Protein AF-A0A956NR79-F1 (afdb_monomer_lite)

Radius of gyration: 15.84 Å; chains: 1; bounding box: 37×41×47 Å

Structure (mmCIF, N/CA/C/O backbone):
data_AF-A0A956NR79-F1
#
_entry.id   AF-A0A956NR79-F1
#
loop_
_atom_site.group_PDB
_atom_site.id
_atom_site.type_symbol
_atom_site.label_atom_id
_atom_site.label_alt_id
_atom_site.label_comp_id
_atom_site.label_asym_id
_atom_site.label_entity_id
_atom_site.label_seq_id
_atom_site.pdbx_PDB_ins_code
_atom_site.Cartn_x
_atom_site.Cartn_y
_atom_site.Cartn_z
_atom_site.occupancy
_atom_site.B_iso_or_equiv
_atom_site.auth_seq_id
_atom_site.auth_comp_id
_atom_site.auth_asym_id
_atom_site.auth_atom_id
_atom_site.pdbx_PDB_model_num
ATOM 1 N N . ASP A 1 1 ? -8.344 25.231 29.813 1.00 39.25 1 ASP A N 1
ATOM 2 C CA . ASP A 1 1 ? -9.011 23.950 29.530 1.00 39.25 1 ASP A CA 1
ATOM 3 C C . ASP A 1 1 ? -8.539 23.343 28.225 1.00 39.25 1 ASP A C 1
ATOM 5 O O . ASP A 1 1 ? -8.806 23.895 27.168 1.00 39.25 1 ASP A O 1
ATOM 9 N N . ARG A 1 2 ? -7.788 22.238 28.282 1.00 36.19 2 ARG A N 1
ATOM 10 C CA . ARG A 1 2 ? -7.416 21.441 27.102 1.00 36.19 2 ARG A CA 1
ATOM 11 C C . ARG A 1 2 ? -7.788 19.985 27.370 1.00 36.19 2 ARG A C 1
ATOM 13 O O . ARG A 1 2 ? -7.129 19.317 28.162 1.00 36.19 2 ARG A O 1
ATOM 20 N N . MET A 1 3 ? -8.852 19.515 26.722 1.00 25.03 3 MET A N 1
ATOM 21 C CA . MET A 1 3 ? -9.253 18.107 26.708 1.00 25.03 3 MET A CA 1
ATOM 22 C C . MET A 1 3 ? -8.144 17.253 26.077 1.00 25.03 3 MET A C 1
ATOM 24 O O . MET A 1 3 ? -7.802 17.427 24.910 1.00 25.03 3 MET A O 1
ATOM 28 N N . ARG A 1 4 ? -7.596 16.308 26.849 1.00 31.19 4 ARG A N 1
ATOM 29 C CA . ARG A 1 4 ? -6.825 15.170 26.334 1.00 31.19 4 ARG A CA 1
ATOM 30 C C . ARG A 1 4 ? -7.817 14.087 25.914 1.00 31.19 4 ARG A C 1
ATOM 32 O O . ARG A 1 4 ? -8.440 13.476 26.776 1.00 31.19 4 ARG A O 1
ATOM 39 N N . ALA A 1 5 ? -7.953 13.830 24.616 1.00 32.59 5 ALA A N 1
ATOM 40 C CA . ALA A 1 5 ? -8.581 12.598 24.153 1.00 32.59 5 ALA A CA 1
ATOM 41 C C . ALA A 1 5 ? -7.578 11.452 24.359 1.00 32.59 5 ALA A C 1
ATOM 43 O O . ALA A 1 5 ? -6.540 11.394 23.701 1.00 32.59 5 ALA A O 1
ATOM 44 N N . ALA A 1 6 ? -7.855 10.576 25.324 1.00 35.44 6 ALA A N 1
ATOM 45 C CA . ALA A 1 6 ? -7.144 9.316 25.462 1.00 35.44 6 ALA A CA 1
ATOM 46 C C . ALA A 1 6 ? -7.538 8.418 24.281 1.00 35.44 6 ALA A C 1
ATOM 48 O O . ALA A 1 6 ? -8.705 8.065 24.133 1.00 35.44 6 ALA A O 1
ATOM 49 N N . ILE A 1 7 ? -6.576 8.065 23.426 1.00 33.72 7 ILE A N 1
ATOM 50 C CA . ILE A 1 7 ? -6.766 7.036 22.399 1.00 33.72 7 ILE A CA 1
ATOM 51 C C . ILE A 1 7 ? -6.728 5.684 23.119 1.00 33.72 7 ILE A C 1
ATOM 53 O O . ILE A 1 7 ? -5.682 5.053 23.263 1.00 33.72 7 ILE A O 1
ATOM 57 N N . THR A 1 8 ? -7.870 5.260 23.651 1.00 39.78 8 THR A N 1
ATOM 58 C CA . THR A 1 8 ? -8.052 3.937 24.249 1.00 39.78 8 THR A CA 1
ATOM 59 C C . THR A 1 8 ? -8.394 2.937 23.152 1.00 39.78 8 THR A C 1
ATOM 61 O O . THR A 1 8 ? -9.547 2.785 22.760 1.00 39.78 8 THR A O 1
ATOM 64 N N . GLY A 1 9 ? -7.371 2.233 22.663 1.00 32.12 9 GLY A N 1
ATOM 65 C CA . GLY A 1 9 ? -7.551 0.994 21.909 1.00 32.12 9 GLY A CA 1
ATOM 66 C C . GLY A 1 9 ? -6.605 0.835 20.726 1.00 32.12 9 GLY A C 1
ATOM 67 O O . GLY A 1 9 ? -6.984 1.094 19.590 1.00 32.12 9 GLY A O 1
ATOM 68 N N . ARG A 1 10 ? -5.405 0.290 20.962 1.00 41.84 10 ARG A N 1
ATOM 69 C CA . ARG A 1 10 ? -4.708 -0.477 19.919 1.00 41.84 10 ARG A CA 1
ATOM 70 C C . ARG A 1 10 ? -5.547 -1.732 19.673 1.00 41.84 10 ARG A C 1
ATOM 72 O O . ARG A 1 10 ? -5.462 -2.683 20.446 1.00 41.84 10 ARG A O 1
ATOM 79 N N . ARG A 1 11 ? -6.393 -1.747 18.640 1.00 49.22 11 ARG A N 1
ATOM 80 C CA . ARG A 1 11 ? -6.975 -3.008 18.163 1.00 49.22 11 ARG A CA 1
ATOM 81 C C . ARG A 1 11 ? -5.872 -3.762 17.439 1.00 49.22 11 ARG A C 1
ATOM 83 O O . ARG A 1 11 ? -5.612 -3.537 16.264 1.00 49.22 11 ARG A O 1
ATOM 90 N N . THR A 1 12 ? -5.183 -4.631 18.167 1.00 53.03 12 THR A N 1
ATOM 91 C CA . THR A 1 12 ? -4.252 -5.577 17.565 1.00 53.03 12 THR A CA 1
ATOM 92 C C . THR A 1 12 ? -5.058 -6.465 16.625 1.00 53.03 12 THR A C 1
ATOM 94 O O . THR A 1 12 ? -5.922 -7.208 17.083 1.00 53.03 12 THR A O 1
ATOM 97 N N . VAL A 1 13 ? -4.810 -6.365 15.317 1.00 57.56 13 VAL A N 1
ATOM 98 C CA . VAL A 1 13 ? -5.397 -7.277 14.326 1.00 57.56 13 VAL A CA 1
ATOM 99 C C . VAL A 1 13 ? -5.042 -8.706 14.753 1.00 57.56 13 VAL A C 1
ATOM 101 O O . VAL A 1 13 ? -3.841 -9.020 14.781 1.00 57.56 13 VAL A O 1
ATOM 104 N N . PRO A 1 14 ? -6.029 -9.552 15.115 1.00 67.69 14 PRO A N 1
ATOM 105 C CA . PRO A 1 14 ? -5.762 -10.903 15.583 1.00 67.69 14 PRO A CA 1
ATOM 106 C C . PRO A 1 14 ? -4.959 -11.683 14.534 1.00 67.69 14 PRO A C 1
ATOM 108 O O . PRO A 1 14 ? -5.217 -11.513 13.339 1.00 67.69 14 PRO A O 1
ATOM 111 N N . PRO A 1 15 ? -4.016 -12.555 14.933 1.00 66.50 15 PRO A N 1
ATOM 112 C CA . PRO A 1 15 ? -3.276 -13.393 13.989 1.00 66.50 15 PRO A CA 1
ATOM 113 C C . PRO A 1 15 ? -4.192 -14.166 13.030 1.00 66.50 15 PRO A C 1
ATOM 115 O O . PRO A 1 15 ? -3.897 -14.252 11.843 1.00 66.50 15 PRO A O 1
ATOM 118 N N . SER A 1 16 ? -5.348 -14.629 13.514 1.00 59.53 16 SER A N 1
ATOM 119 C CA . SER A 1 16 ? -6.368 -15.307 12.707 1.00 59.53 16 SER A CA 1
ATOM 120 C C . SER A 1 16 ? -6.962 -14.428 11.607 1.00 59.53 16 SER A C 1
ATOM 122 O O . SER A 1 16 ? -7.189 -14.915 10.507 1.00 59.53 16 SER A O 1
ATOM 124 N N . LEU A 1 17 ? -7.166 -13.132 11.860 1.00 66.94 17 LEU A N 1
ATOM 125 C CA . LEU A 1 17 ? -7.669 -12.200 10.850 1.00 66.94 17 LEU A CA 1
ATOM 126 C C . LEU A 1 17 ? -6.598 -11.895 9.793 1.00 66.94 17 LEU A C 1
ATOM 128 O O . LEU A 1 17 ? -6.914 -11.810 8.612 1.00 66.94 17 LEU A O 1
ATOM 132 N N . ARG A 1 18 ? -5.321 -11.796 10.192 1.00 62.94 18 ARG A N 1
ATOM 133 C CA . ARG A 1 18 ? -4.208 -11.660 9.232 1.00 62.94 18 ARG A CA 1
ATOM 134 C C . ARG A 1 18 ? -4.081 -12.888 8.336 1.00 62.94 18 ARG A C 1
ATOM 136 O O . ARG A 1 18 ? -3.830 -12.736 7.146 1.00 62.94 18 ARG A O 1
ATOM 143 N N . GLN A 1 19 ? -4.235 -14.077 8.915 1.00 66.06 19 GLN A N 1
ATOM 144 C CA . GLN A 1 19 ? -4.188 -15.334 8.178 1.00 66.06 19 GLN A CA 1
ATOM 145 C C . GLN A 1 19 ? -5.377 -15.447 7.219 1.00 66.06 19 GLN A C 1
ATOM 147 O O . GLN A 1 19 ? -5.171 -15.666 6.035 1.00 66.06 19 GLN A O 1
ATOM 152 N N . ALA A 1 20 ? -6.595 -15.159 7.690 1.00 68.44 20 ALA A N 1
ATOM 153 C CA . ALA A 1 20 ? -7.790 -15.147 6.850 1.00 68.44 20 ALA A CA 1
ATOM 154 C C . ALA A 1 20 ? -7.650 -14.196 5.651 1.00 68.44 20 ALA A C 1
ATOM 156 O O . ALA A 1 20 ? -8.027 -14.552 4.544 1.00 68.44 20 ALA A O 1
ATOM 157 N N . ILE A 1 21 ? -7.054 -13.017 5.850 1.00 68.62 21 ILE A N 1
ATOM 158 C CA . ILE A 1 21 ? -6.758 -12.066 4.770 1.00 68.62 21 ILE A CA 1
ATOM 159 C C . ILE A 1 21 ? -5.761 -12.639 3.751 1.00 68.62 21 ILE A C 1
ATOM 161 O O . ILE A 1 21 ? -5.954 -12.455 2.555 1.00 68.62 21 ILE A O 1
ATOM 165 N N . ARG A 1 22 ? -4.698 -13.317 4.205 1.00 66.38 22 ARG A N 1
ATOM 166 C CA . ARG A 1 22 ? -3.702 -13.944 3.314 1.00 66.38 22 ARG A CA 1
ATOM 167 C C . ARG A 1 22 ? -4.287 -15.091 2.504 1.00 66.38 22 ARG A C 1
ATOM 169 O O . ARG A 1 22 ? -3.921 -15.251 1.347 1.00 66.38 22 ARG A O 1
ATOM 176 N N . ASP A 1 23 ? -5.176 -15.855 3.124 1.00 72.00 23 ASP A N 1
ATOM 177 C CA . ASP A 1 23 ? -5.801 -17.033 2.524 1.00 72.00 23 ASP A CA 1
ATOM 178 C C . ASP A 1 23 ? -7.063 -16.673 1.721 1.00 72.00 23 ASP A C 1
ATOM 180 O O . ASP A 1 23 ? -7.709 -17.548 1.149 1.00 72.00 23 ASP A O 1
ATOM 184 N N . THR A 1 24 ? -7.442 -15.389 1.684 1.00 68.62 24 THR A N 1
ATOM 185 C CA . THR A 1 24 ? -8.577 -14.922 0.888 1.00 68.62 24 THR A CA 1
ATOM 186 C C . THR A 1 24 ? -8.206 -14.963 -0.590 1.00 68.62 24 THR A C 1
ATOM 188 O O . THR A 1 24 ? -7.362 -14.200 -1.058 1.00 68.62 24 THR A O 1
ATOM 191 N N . GLU A 1 25 ? -8.890 -15.817 -1.344 1.00 64.69 25 GLU A N 1
ATOM 192 C CA . GLU A 1 25 ? -8.897 -15.730 -2.798 1.00 64.69 25 GLU A CA 1
ATOM 193 C C . GLU A 1 25 ? -9.650 -14.464 -3.209 1.00 64.69 25 GLU A C 1
ATOM 195 O O . GLU A 1 25 ? -10.841 -14.294 -2.932 1.00 64.69 25 GLU A O 1
ATOM 200 N N . PHE A 1 26 ? -8.941 -13.541 -3.850 1.00 63.19 26 PHE A N 1
ATOM 201 C CA . PHE A 1 26 ? -9.563 -12.343 -4.380 1.00 63.19 26 PHE A CA 1
ATOM 202 C C . PHE A 1 26 ? -10.314 -12.669 -5.673 1.00 63.19 26 PHE A C 1
ATOM 204 O O . PHE A 1 26 ? -9.798 -13.414 -6.512 1.00 63.19 26 PHE A O 1
ATOM 211 N N . PRO A 1 27 ? -11.519 -12.108 -5.880 1.00 58.50 27 PRO A N 1
ATOM 212 C CA . PRO A 1 27 ? -12.227 -12.288 -7.133 1.00 58.50 27 PRO A CA 1
ATOM 213 C C . PRO A 1 27 ? -11.365 -11.749 -8.279 1.00 58.50 27 PRO A C 1
ATOM 215 O O . PRO A 1 27 ? -11.088 -10.556 -8.380 1.00 58.50 27 PRO A O 1
ATOM 218 N N . THR A 1 28 ? -10.960 -12.644 -9.178 1.00 55.56 28 THR A N 1
ATOM 219 C CA . THR A 1 28 ? -10.248 -12.285 -10.413 1.00 55.56 28 THR A CA 1
ATOM 220 C C . THR A 1 28 ? -11.177 -11.613 -11.424 1.00 55.56 28 THR A C 1
ATOM 222 O O . THR A 1 28 ? -10.730 -11.154 -12.472 1.00 55.56 28 THR A O 1
ATOM 225 N N . HIS A 1 29 ? -12.486 -11.579 -11.154 1.00 55.44 29 HIS A N 1
ATOM 226 C CA . HIS A 1 29 ? -13.505 -11.027 -12.037 1.00 55.44 29 HIS A CA 1
ATOM 227 C C . HIS A 1 29 ? -14.121 -9.790 -11.375 1.00 55.44 29 HIS A C 1
ATOM 229 O O . HIS A 1 29 ? -14.950 -9.884 -10.481 1.00 55.44 29 HIS A O 1
ATOM 235 N N . PHE A 1 30 ? -13.637 -8.645 -11.8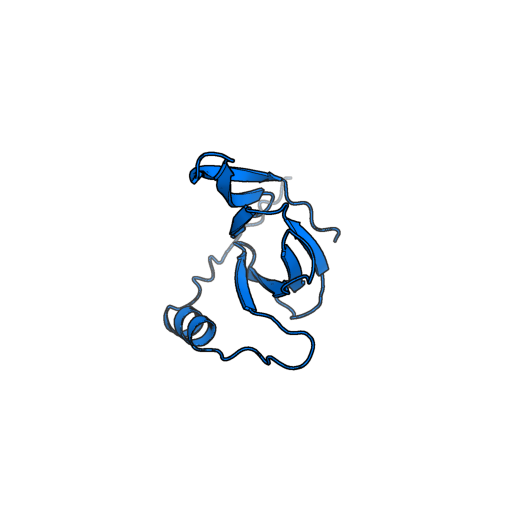47 1.00 55.66 30 PHE A N 1
ATOM 236 C CA . PHE A 1 30 ? -14.108 -7.268 -11.692 1.00 55.66 30 PHE A CA 1
ATOM 237 C C . PHE A 1 30 ? -14.604 -6.755 -10.308 1.00 55.66 30 PHE A C 1
ATOM 239 O O . PHE A 1 30 ? -15.706 -7.095 -9.880 1.00 55.66 30 PHE A O 1
ATOM 246 N N . PRO A 1 31 ? -13.892 -5.787 -9.684 1.00 56.28 31 PRO A N 1
ATOM 247 C CA . PRO A 1 31 ? -12.548 -5.340 -10.045 1.00 56.28 31 PRO A CA 1
ATOM 248 C C . PRO A 1 31 ? -11.530 -6.429 -9.667 1.00 56.28 31 PRO A C 1
ATOM 250 O O . PRO A 1 31 ? -11.568 -6.891 -8.528 1.00 56.28 31 PRO A O 1
ATOM 253 N N . PRO A 1 32 ? -10.615 -6.832 -10.572 1.00 74.88 32 PRO A N 1
ATOM 254 C CA . PRO A 1 32 ? -9.520 -7.704 -10.171 1.00 74.88 32 PRO A CA 1
ATOM 255 C C . PRO A 1 32 ? -8.695 -6.964 -9.119 1.00 74.88 32 PRO A C 1
ATOM 257 O O . PRO A 1 32 ? -8.275 -5.824 -9.343 1.00 74.88 32 PRO A O 1
ATOM 260 N N . VAL A 1 33 ? -8.513 -7.597 -7.968 1.00 84.44 33 VAL A N 1
ATOM 261 C CA . VAL A 1 33 ? -7.591 -7.139 -6.932 1.00 84.44 33 VAL A CA 1
ATOM 262 C C . VAL A 1 33 ? -6.607 -8.260 -6.639 1.00 84.44 33 VAL A C 1
ATOM 264 O O . VAL A 1 33 ? -6.982 -9.429 -6.630 1.00 84.44 33 VAL A O 1
ATOM 267 N N . ASP A 1 34 ? -5.341 -7.916 -6.457 1.00 86.00 34 ASP A N 1
ATOM 268 C CA . ASP A 1 34 ? -4.240 -8.884 -6.368 1.00 86.00 34 ASP A CA 1
ATOM 269 C C . ASP A 1 34 ? -3.277 -8.585 -5.207 1.00 86.00 34 ASP A C 1
ATOM 271 O O . ASP A 1 34 ? -2.221 -9.200 -5.072 1.00 86.00 34 ASP A O 1
ATOM 275 N N . GLY A 1 35 ? -3.642 -7.630 -4.354 1.00 86.94 35 GLY A N 1
ATOM 276 C CA . GLY A 1 35 ? -2.874 -7.249 -3.182 1.00 86.94 35 GLY A CA 1
ATOM 277 C C . GLY A 1 35 ? -3.757 -6.592 -2.134 1.00 86.94 35 GLY A C 1
ATOM 278 O O . GLY A 1 35 ? -4.747 -5.932 -2.453 1.00 86.94 35 GLY A O 1
ATOM 279 N N . LEU A 1 36 ? -3.383 -6.770 -0.871 1.00 91.12 36 LEU A N 1
ATOM 280 C CA . LEU A 1 36 ? -4.083 -6.181 0.258 1.00 91.12 36 LEU A CA 1
ATOM 281 C C . LEU A 1 36 ? -3.088 -5.711 1.315 1.00 91.12 36 LEU A C 1
ATOM 283 O O . LEU A 1 36 ? -2.202 -6.459 1.730 1.00 91.12 36 LEU A O 1
ATOM 287 N N . LEU A 1 37 ? -3.271 -4.476 1.775 1.00 92.62 37 LEU A N 1
ATOM 288 C CA . LEU A 1 37 ? -2.603 -3.917 2.947 1.00 92.62 37 LEU A CA 1
ATOM 289 C C . LEU A 1 37 ? -3.641 -3.357 3.918 1.00 92.62 37 LEU A C 1
ATOM 291 O O . LEU A 1 37 ? -4.733 -2.953 3.525 1.00 92.62 37 LEU A O 1
ATOM 295 N N . VAL A 1 38 ? -3.290 -3.330 5.199 1.00 91.62 38 VAL A N 1
ATOM 296 C CA . VAL A 1 38 ? -4.098 -2.689 6.240 1.00 91.62 38 VAL A CA 1
ATOM 297 C C . VAL A 1 38 ? -3.247 -1.599 6.870 1.00 91.62 38 VAL A C 1
ATOM 299 O O . VAL A 1 38 ? -2.131 -1.880 7.311 1.00 91.62 38 VAL A O 1
ATOM 302 N N . SER A 1 39 ? -3.751 -0.365 6.878 1.00 91.75 39 SER A N 1
ATOM 303 C CA . SER A 1 39 ? -3.050 0.766 7.485 1.00 91.75 39 SER A CA 1
ATOM 304 C C . SER A 1 39 ? -3.067 0.691 9.009 1.00 91.75 39 SER A C 1
ATOM 306 O O . SER A 1 39 ? -3.876 -0.020 9.610 1.00 91.75 39 SER A O 1
ATOM 308 N N . GLU A 1 40 ? -2.217 1.482 9.664 1.00 88.62 40 GLU A N 1
ATOM 309 C CA . GLU A 1 40 ? -2.248 1.623 11.126 1.00 88.62 40 GLU A CA 1
ATOM 310 C C . GLU A 1 40 ? -3.593 2.132 11.665 1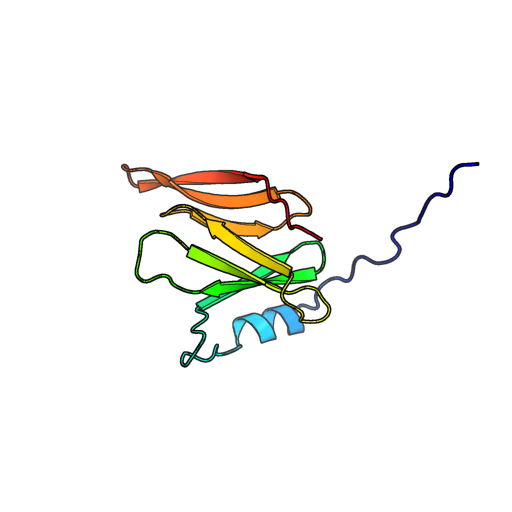.00 88.62 40 GLU A C 1
ATOM 312 O O . GLU A 1 40 ? -3.951 1.844 12.808 1.00 88.62 40 GLU A O 1
ATOM 317 N N . LEU A 1 41 ? -4.349 2.867 10.845 1.00 87.44 41 LEU A N 1
ATOM 318 C CA . LEU A 1 41 ? -5.677 3.376 11.193 1.00 87.44 41 LEU A CA 1
ATOM 319 C C . LEU A 1 41 ? -6.795 2.347 10.955 1.00 87.44 41 LEU A C 1
ATOM 321 O O . LEU A 1 41 ? -7.945 2.599 11.314 1.00 87.44 41 LEU A O 1
ATOM 325 N N . GLY A 1 42 ? -6.465 1.183 10.387 1.00 87.69 42 GLY A N 1
ATOM 326 C CA . GLY A 1 42 ? -7.418 0.122 10.067 1.00 87.69 42 GLY A CA 1
ATOM 327 C C . GLY A 1 42 ? -8.128 0.296 8.725 1.00 87.69 42 GLY A C 1
ATOM 328 O O . GLY A 1 42 ? -9.121 -0.390 8.488 1.00 87.69 42 GLY A O 1
ATOM 329 N N . ASP A 1 43 ? -7.636 1.183 7.859 1.00 91.56 43 ASP A N 1
ATOM 330 C CA . ASP A 1 43 ? -8.129 1.296 6.486 1.00 91.56 43 ASP A CA 1
ATOM 331 C C . ASP A 1 43 ? -7.580 0.142 5.642 1.00 91.56 43 ASP A C 1
ATOM 333 O O . ASP A 1 43 ? -6.429 -0.275 5.805 1.00 91.56 43 ASP A O 1
ATOM 337 N N . VAL A 1 44 ? -8.395 -0.365 4.722 1.00 92.75 44 VAL A N 1
ATOM 338 C CA . VAL A 1 44 ? -8.034 -1.474 3.835 1.00 92.75 44 VAL A CA 1
ATOM 339 C C . VAL A 1 44 ? -7.628 -0.920 2.480 1.00 92.75 44 VAL A C 1
ATOM 341 O O . VAL A 1 44 ? -8.369 -0.173 1.850 1.00 92.75 44 VAL A O 1
ATOM 344 N N . TRP A 1 45 ? -6.449 -1.307 2.021 1.00 93.12 45 TRP A N 1
ATOM 345 C CA . TRP A 1 45 ? -5.875 -0.899 0.750 1.00 93.12 45 TRP A CA 1
ATOM 346 C C . TRP A 1 45 ? -5.880 -2.101 -0.181 1.00 93.12 45 TRP A C 1
ATOM 348 O O . TRP A 1 45 ? -5.171 -3.072 0.069 1.00 93.12 45 TRP A O 1
ATOM 358 N N . LEU A 1 46 ? -6.681 -2.041 -1.240 1.00 91.75 46 LEU A N 1
ATOM 359 C CA . LEU A 1 46 ? -6.802 -3.101 -2.237 1.00 91.75 46 LEU A CA 1
ATOM 360 C C . LEU A 1 46 ? -6.042 -2.705 -3.496 1.00 91.75 46 LEU A C 1
ATOM 362 O O . LEU A 1 46 ? -6.389 -1.708 -4.133 1.00 91.75 46 LEU A O 1
ATOM 366 N N . ARG A 1 47 ? -5.024 -3.483 -3.861 1.00 90.81 47 ARG A N 1
ATOM 367 C CA . ARG A 1 47 ? -4.273 -3.274 -5.096 1.00 90.81 47 ARG A CA 1
ATOM 368 C C . ARG A 1 47 ? -5.102 -3.744 -6.275 1.00 90.81 47 ARG A C 1
ATOM 370 O O . ARG A 1 47 ? -5.594 -4.867 -6.277 1.00 90.81 47 ARG A O 1
ATOM 377 N N . ARG A 1 48 ? -5.226 -2.882 -7.274 1.00 86.75 48 ARG A N 1
ATOM 378 C CA . ARG A 1 48 ? -5.695 -3.220 -8.608 1.00 86.75 48 ARG A CA 1
ATOM 379 C C . ARG A 1 48 ? -4.495 -3.218 -9.548 1.00 86.75 48 ARG A C 1
ATOM 381 O O . ARG A 1 48 ? -3.816 -2.187 -9.636 1.00 86.75 48 ARG A O 1
ATOM 388 N N . PRO A 1 49 ? -4.238 -4.325 -10.259 1.00 75.19 49 PRO A N 1
ATOM 389 C CA . PRO A 1 49 ? -3.260 -4.306 -11.328 1.00 75.19 49 PRO A CA 1
ATOM 390 C C . PRO A 1 49 ? -3.752 -3.334 -12.407 1.00 75.19 49 PRO A C 1
ATOM 392 O O . PRO A 1 49 ? -4.932 -3.334 -12.773 1.00 75.19 49 PRO A O 1
ATOM 395 N N . LEU A 1 50 ? -2.858 -2.462 -12.862 1.00 75.31 50 LEU A N 1
ATOM 396 C CA . LEU A 1 50 ? -3.087 -1.613 -14.022 1.00 75.31 50 LEU A CA 1
ATOM 397 C C . LEU A 1 50 ? -2.462 -2.289 -15.245 1.00 75.31 50 LEU A C 1
ATOM 399 O O . LEU A 1 50 ? -1.414 -2.918 -15.133 1.00 75.31 50 LEU A O 1
ATOM 403 N N . ASP A 1 51 ? -3.067 -2.105 -16.420 1.00 69.31 51 ASP A N 1
ATOM 404 C CA . ASP A 1 51 ? -2.471 -2.545 -17.695 1.00 69.31 51 ASP A CA 1
ATOM 405 C C . ASP A 1 51 ? -1.201 -1.742 -18.052 1.00 69.31 51 ASP A C 1
ATOM 407 O O . ASP A 1 51 ? -0.458 -2.097 -18.965 1.00 69.31 51 ASP A O 1
ATOM 411 N N . VAL A 1 52 ? -0.961 -0.636 -17.340 1.00 69.19 52 VAL A N 1
ATOM 412 C CA . VAL A 1 52 ? 0.183 0.268 -17.494 1.00 69.19 52 VAL A CA 1
ATOM 413 C C . VAL A 1 52 ? 1.064 0.245 -16.243 1.00 69.19 52 VAL A C 1
ATOM 415 O O . VAL A 1 52 ? 0.599 -0.104 -15.161 1.00 69.19 52 VAL A O 1
ATOM 418 N N . ALA A 1 53 ? 2.321 0.663 -16.399 1.00 70.19 53 ALA A N 1
ATOM 419 C CA . ALA A 1 53 ? 3.333 0.732 -15.345 1.00 70.19 53 ALA A CA 1
ATOM 420 C C . ALA A 1 53 ? 2.820 1.422 -14.057 1.00 70.19 53 ALA A C 1
ATOM 422 O O . ALA A 1 53 ? 2.162 2.466 -14.128 1.00 70.19 53 ALA A O 1
ATOM 423 N N . GLY A 1 54 ? 3.140 0.858 -12.886 1.00 77.50 54 GLY A N 1
ATOM 424 C CA . GLY A 1 54 ? 2.638 1.309 -11.580 1.00 77.50 54 GLY A CA 1
ATOM 425 C C . GLY A 1 54 ? 1.539 0.435 -10.970 1.00 77.50 54 GLY A C 1
ATOM 426 O O . GLY A 1 54 ? 1.186 -0.630 -11.470 1.00 77.50 54 GLY A O 1
ATOM 427 N N . SER A 1 55 ? 1.001 0.884 -9.834 1.00 84.69 55 SER A N 1
ATOM 428 C CA . SER A 1 55 ? -0.107 0.199 -9.157 1.00 84.69 55 SER A CA 1
ATOM 429 C C . SER A 1 55 ? -1.159 1.181 -8.652 1.00 84.69 55 SER A C 1
ATOM 431 O O . SER A 1 55 ? -0.838 2.235 -8.098 1.00 84.69 55 SER A O 1
ATOM 433 N N . GLU A 1 56 ? -2.432 0.833 -8.842 1.00 89.88 56 GLU A N 1
ATOM 434 C CA . GLU A 1 56 ? -3.565 1.571 -8.288 1.00 89.88 56 GLU A CA 1
ATOM 435 C C . GLU A 1 56 ? -4.055 0.875 -7.021 1.00 89.88 56 GLU A C 1
ATOM 437 O O . GLU A 1 56 ? -4.200 -0.341 -6.981 1.00 89.88 56 GLU A O 1
ATOM 442 N N . TRP A 1 57 ? -4.333 1.648 -5.980 1.00 91.75 57 TRP A N 1
ATOM 443 C CA . TRP A 1 57 ? -4.798 1.150 -4.696 1.00 91.75 57 TRP A CA 1
ATOM 444 C C . TRP A 1 57 ? -6.112 1.822 -4.330 1.00 91.75 57 TRP A C 1
ATOM 446 O O . TRP A 1 57 ? -6.189 3.043 -4.195 1.00 91.75 57 TRP A O 1
ATOM 456 N N . ILE A 1 58 ? -7.162 1.023 -4.160 1.00 91.56 58 ILE A N 1
ATOM 457 C CA . ILE A 1 58 ? -8.441 1.483 -3.622 1.00 91.56 58 ILE A CA 1
ATOM 458 C C . ILE A 1 58 ? -8.338 1.479 -2.103 1.00 91.56 58 ILE A C 1
ATOM 460 O O . ILE A 1 58 ? -8.074 0.438 -1.505 1.00 91.56 58 ILE A O 1
ATOM 464 N N . VAL A 1 59 ? -8.591 2.631 -1.485 1.00 91.62 59 VAL A N 1
ATOM 465 C CA . VAL A 1 59 ? -8.573 2.775 -0.029 1.00 91.62 59 VAL A CA 1
ATOM 466 C C . VAL A 1 59 ? -9.998 2.742 0.490 1.00 91.62 59 VAL A C 1
ATOM 468 O O . VAL A 1 59 ? -10.817 3.596 0.140 1.00 91.62 59 VAL A O 1
ATOM 471 N N . LEU A 1 60 ? -10.290 1.755 1.323 1.00 90.81 60 LEU A N 1
ATOM 472 C CA . LEU A 1 60 ? -11.550 1.593 2.025 1.00 90.81 60 LEU A CA 1
ATOM 473 C C . LEU A 1 60 ? -11.360 1.998 3.485 1.00 90.81 60 LEU A C 1
ATOM 475 O O . LEU A 1 60 ? -10.409 1.570 4.137 1.00 90.81 60 LEU A O 1
ATOM 479 N N . GLY A 1 61 ? -12.283 2.802 4.002 1.00 87.94 61 GLY A N 1
ATOM 480 C CA . GLY A 1 61 ? -12.382 3.054 5.428 1.00 87.94 61 GLY A CA 1
ATOM 481 C C . GLY A 1 61 ? -12.704 1.778 6.200 1.00 87.94 61 GLY A C 1
ATOM 482 O O . GLY 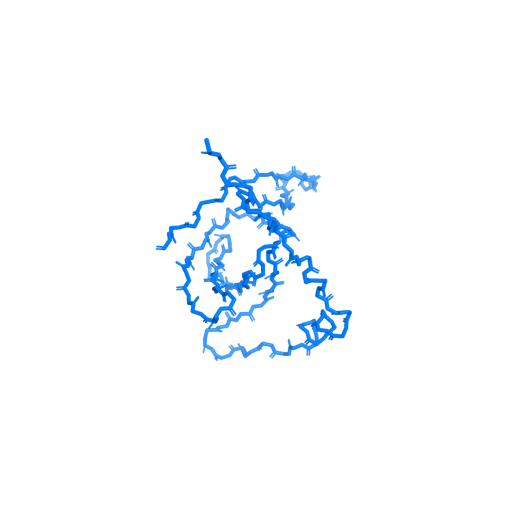A 1 61 ? -13.150 0.776 5.639 1.00 87.94 61 GLY A O 1
ATOM 483 N N . SER A 1 62 ? -12.545 1.831 7.518 1.00 86.31 62 SER A N 1
ATOM 484 C CA . SER A 1 62 ? -12.941 0.737 8.418 1.00 86.31 62 SER A CA 1
ATOM 485 C C . SER A 1 62 ? -14.442 0.395 8.379 1.00 86.31 62 SER A C 1
ATOM 487 O O . SER A 1 62 ? -14.846 -0.661 8.862 1.00 86.31 62 SER A O 1
ATOM 489 N N . ASP A 1 63 ? -15.265 1.260 7.787 1.00 85.38 63 ASP A N 1
ATOM 490 C CA . ASP A 1 63 ? -16.685 1.052 7.491 1.00 85.38 63 ASP A CA 1
ATOM 491 C C . ASP A 1 63 ? -16.937 0.358 6.136 1.00 85.38 63 ASP A C 1
ATOM 493 O O . ASP A 1 63 ? -18.087 0.154 5.747 1.00 85.38 63 ASP A O 1
ATOM 497 N N . GLY A 1 64 ? -15.876 0.012 5.402 1.00 84.19 64 GLY A N 1
ATOM 498 C CA . GLY A 1 64 ? -15.929 -0.600 4.077 1.00 84.19 64 GLY A CA 1
ATOM 499 C C . GLY A 1 64 ? -16.227 0.380 2.940 1.00 84.19 64 GLY A C 1
ATOM 500 O O . GLY A 1 64 ? -16.313 -0.042 1.786 1.00 84.19 64 GLY A O 1
ATOM 501 N N . ARG A 1 65 ? -16.378 1.682 3.215 1.00 86.38 65 ARG A N 1
ATOM 502 C CA . ARG A 1 65 ? -16.638 2.685 2.174 1.00 86.38 65 ARG A CA 1
ATOM 503 C C . ARG A 1 65 ? -15.339 3.143 1.533 1.00 86.38 65 ARG A C 1
ATOM 505 O O . ARG A 1 65 ? -14.346 3.378 2.214 1.00 86.38 65 ARG A O 1
ATOM 512 N N . ARG A 1 66 ? -15.347 3.322 0.211 1.00 89.31 66 ARG A N 1
ATOM 513 C CA . ARG A 1 66 ? -14.199 3.885 -0.510 1.00 89.31 66 ARG A CA 1
ATOM 514 C C . ARG A 1 66 ? -13.963 5.329 -0.069 1.00 89.31 66 ARG A C 1
ATOM 516 O O . ARG A 1 66 ? -14.861 6.152 -0.195 1.00 89.31 66 ARG A O 1
ATOM 523 N N . ARG A 1 67 ? -12.747 5.609 0.399 1.00 88.75 67 ARG A N 1
ATOM 524 C CA . ARG A 1 67 ? -12.260 6.951 0.747 1.00 88.75 67 ARG A CA 1
ATOM 525 C C . ARG A 1 67 ? -11.453 7.569 -0.380 1.00 88.75 67 ARG A C 1
ATOM 527 O O . ARG A 1 67 ? -11.635 8.729 -0.708 1.00 88.75 67 ARG A O 1
ATOM 534 N N . ALA A 1 68 ? -10.577 6.779 -0.995 1.00 89.81 68 ALA A N 1
ATOM 535 C CA . ALA A 1 68 ? -9.642 7.307 -1.976 1.00 89.81 68 ALA A CA 1
ATOM 536 C C . ALA A 1 68 ? -9.205 6.263 -3.003 1.00 89.81 68 ALA A C 1
ATOM 538 O O . ALA A 1 68 ? -9.515 5.067 -2.921 1.00 89.81 68 ALA A O 1
ATOM 539 N N . THR A 1 69 ? -8.436 6.746 -3.972 1.00 89.62 69 THR A N 1
ATOM 540 C CA . THR A 1 69 ? -7.623 5.921 -4.855 1.00 89.62 69 THR A CA 1
ATOM 541 C C . THR A 1 69 ? -6.239 6.522 -4.955 1.00 89.62 69 THR A C 1
ATOM 543 O O . THR A 1 69 ? -6.097 7.693 -5.289 1.00 89.62 69 THR A O 1
ATOM 546 N N . VAL A 1 70 ? -5.235 5.714 -4.641 1.00 89.25 70 VAL A N 1
ATOM 547 C CA . VAL A 1 70 ? -3.830 6.113 -4.607 1.00 89.25 70 VAL A CA 1
ATOM 548 C C . VAL A 1 70 ? -3.104 5.401 -5.734 1.00 89.25 70 VAL A C 1
ATOM 550 O O . VAL A 1 70 ? -3.357 4.226 -5.990 1.00 89.25 70 VAL A O 1
ATOM 553 N N . ARG A 1 71 ? -2.207 6.103 -6.422 1.00 88.69 71 ARG A N 1
ATOM 554 C CA . ARG A 1 71 ? -1.335 5.503 -7.432 1.00 88.69 71 ARG A CA 1
ATOM 555 C C . ARG A 1 71 ? 0.098 5.590 -6.959 1.00 88.69 71 ARG A C 1
ATOM 557 O O . ARG A 1 71 ? 0.568 6.683 -6.651 1.00 88.69 71 ARG A O 1
ATOM 564 N N . PHE A 1 72 ? 0.770 4.448 -6.914 1.00 85.12 72 PHE A N 1
ATOM 565 C CA . PHE A 1 72 ? 2.210 4.413 -6.711 1.00 85.12 72 PHE A CA 1
ATOM 566 C C . PHE A 1 72 ? 2.922 4.385 -8.067 1.00 85.12 72 PHE A C 1
ATOM 568 O O . PHE A 1 72 ? 2.393 3.778 -9.009 1.00 85.12 72 PHE A O 1
ATOM 575 N N . PRO A 1 73 ? 4.097 5.034 -8.176 1.00 82.56 73 PRO A N 1
ATOM 576 C CA . PRO A 1 73 ? 4.944 4.931 -9.357 1.00 82.56 73 PRO A CA 1
ATOM 577 C C . PRO A 1 73 ? 5.309 3.480 -9.682 1.00 82.56 73 PRO A C 1
ATOM 579 O O . PRO A 1 73 ? 5.207 2.588 -8.837 1.00 82.56 73 PRO A O 1
ATOM 582 N N . ASP A 1 74 ? 5.767 3.254 -10.908 1.00 81.81 74 ASP A N 1
ATOM 583 C CA . ASP A 1 74 ? 6.256 1.940 -11.310 1.00 81.81 74 ASP A CA 1
ATOM 584 C C . ASP A 1 74 ? 7.450 1.474 -10.470 1.00 81.81 74 ASP A C 1
ATOM 586 O O . ASP A 1 74 ? 8.234 2.283 -9.972 1.00 81.81 74 ASP A O 1
ATOM 590 N N . GLY A 1 75 ? 7.541 0.161 -10.264 1.00 78.94 75 GLY A N 1
ATOM 591 C CA . GLY A 1 75 ? 8.568 -0.460 -9.426 1.00 78.94 75 GLY A CA 1
ATOM 592 C C . GLY A 1 75 ? 8.424 -0.208 -7.919 1.00 78.94 75 GLY A C 1
ATOM 593 O O . GLY A 1 75 ? 9.178 -0.798 -7.144 1.00 78.94 75 GLY A O 1
ATOM 594 N N . VAL A 1 76 ? 7.460 0.613 -7.483 1.00 85.69 76 VAL A N 1
ATOM 595 C CA . VAL A 1 76 ? 7.188 0.873 -6.066 1.00 85.69 76 VAL A CA 1
ATOM 596 C C . VAL A 1 76 ? 6.111 -0.072 -5.552 1.00 85.69 76 VAL A C 1
ATOM 598 O O . VAL A 1 76 ? 4.953 -0.023 -5.971 1.00 85.69 76 VAL A O 1
ATOM 601 N N . GLU A 1 77 ? 6.476 -0.881 -4.562 1.00 87.19 77 GLU A N 1
ATOM 602 C CA . GLU A 1 77 ? 5.535 -1.742 -3.854 1.00 87.19 77 GLU A CA 1
ATOM 603 C C . GLU A 1 77 ? 5.410 -1.291 -2.393 1.00 87.19 77 GLU A C 1
ATOM 605 O O . GLU A 1 77 ? 6.348 -1.497 -1.610 1.00 87.19 77 GLU A O 1
ATOM 610 N N . PRO A 1 78 ? 4.285 -0.667 -1.987 1.00 90.44 78 PRO A N 1
ATOM 611 C CA . PRO A 1 78 ? 4.073 -0.329 -0.588 1.00 90.44 78 PRO A CA 1
ATOM 612 C C . PRO A 1 78 ? 4.027 -1.611 0.254 1.00 90.44 78 PRO A C 1
ATOM 614 O O . PRO A 1 78 ? 3.481 -2.639 -0.146 1.00 90.44 78 PRO A O 1
ATOM 617 N N . ARG A 1 79 ? 4.627 -1.552 1.441 1.00 90.62 79 ARG A N 1
ATOM 618 C CA . ARG A 1 79 ? 4.688 -2.649 2.420 1.00 90.62 79 ARG A CA 1
ATOM 619 C C . ARG A 1 79 ? 4.029 -2.274 3.741 1.00 90.62 79 ARG A C 1
ATOM 621 O O . ARG A 1 79 ? 3.596 -3.155 4.479 1.00 90.62 79 ARG A O 1
ATOM 628 N N . PHE A 1 80 ? 3.953 -0.980 4.034 1.00 90.81 80 PHE A N 1
ATOM 629 C CA . PHE A 1 80 ? 3.382 -0.446 5.259 1.00 90.81 80 PHE A CA 1
ATOM 630 C C . PHE A 1 80 ? 2.715 0.903 4.990 1.00 90.81 80 PHE A C 1
ATOM 632 O O . PHE A 1 80 ? 3.268 1.734 4.273 1.00 90.81 80 PHE A O 1
ATOM 639 N N . ILE A 1 81 ? 1.539 1.116 5.581 1.00 92.75 81 ILE A N 1
ATOM 640 C CA . ILE A 1 81 ? 0.785 2.367 5.483 1.00 92.75 81 ILE A CA 1
ATOM 641 C C . ILE A 1 81 ? 0.576 2.912 6.900 1.00 92.75 81 ILE A C 1
ATOM 643 O O . ILE A 1 81 ? -0.175 2.336 7.692 1.00 92.75 81 ILE A O 1
ATOM 647 N N . GLY A 1 82 ? 1.255 4.012 7.206 1.00 88.44 82 GLY A N 1
ATOM 648 C CA . GLY A 1 82 ? 1.084 4.791 8.425 1.00 88.44 82 GLY A CA 1
ATOM 649 C C . GLY A 1 82 ? -0.119 5.731 8.346 1.00 88.44 82 GLY A C 1
ATOM 650 O O . GLY A 1 82 ? -1.000 5.598 7.495 1.00 88.44 82 GLY A O 1
ATOM 651 N N . LYS A 1 83 ? -0.169 6.696 9.266 1.00 86.38 83 LYS A N 1
ATOM 652 C CA . LYS A 1 83 ? -1.230 7.713 9.303 1.00 86.38 83 LYS A CA 1
ATOM 653 C C . LYS A 1 83 ? -1.135 8.707 8.139 1.00 86.38 83 LYS A C 1
ATOM 655 O O . LYS A 1 83 ? -2.159 9.097 7.590 1.00 86.38 83 LYS A O 1
ATOM 660 N N . ASP A 1 84 ? 0.078 9.139 7.831 1.00 86.56 84 ASP A N 1
ATOM 661 C CA . ASP A 1 84 ? 0.420 10.216 6.897 1.00 86.56 84 ASP A CA 1
ATOM 662 C C . ASP A 1 84 ? 1.551 9.827 5.933 1.00 86.56 84 ASP A C 1
ATOM 664 O O . ASP A 1 84 ? 1.945 10.615 5.074 1.00 86.56 84 ASP A O 1
ATOM 668 N N . SER A 1 85 ? 2.052 8.597 6.035 1.00 88.94 85 SER A N 1
ATOM 669 C CA . SER A 1 85 ? 3.113 8.079 5.179 1.00 88.94 85 SER A CA 1
ATOM 670 C C . SER A 1 85 ? 2.848 6.649 4.724 1.00 88.94 85 SER A C 1
ATOM 672 O O . SER A 1 85 ? 2.159 5.869 5.383 1.00 88.94 85 SER A O 1
ATOM 674 N N . ALA A 1 86 ? 3.419 6.291 3.581 1.00 90.44 86 ALA A N 1
ATOM 675 C CA . ALA A 1 86 ? 3.529 4.925 3.100 1.00 90.44 86 ALA A CA 1
ATOM 676 C C . ALA A 1 86 ? 5.000 4.583 2.897 1.00 90.44 86 ALA A C 1
ATOM 678 O O . ALA A 1 86 ? 5.762 5.357 2.326 1.00 90.44 86 ALA A O 1
ATOM 679 N N . TRP A 1 87 ? 5.376 3.391 3.336 1.00 91.38 87 TRP A N 1
ATOM 680 C CA . TRP A 1 87 ? 6.719 2.858 3.191 1.00 91.38 87 TRP A CA 1
ATOM 681 C C . TRP A 1 87 ? 6.667 1.665 2.257 1.00 91.38 87 TRP A C 1
ATOM 683 O O . TRP A 1 87 ? 5.820 0.778 2.405 1.00 91.38 87 TRP A O 1
ATOM 693 N N . GLY A 1 88 ? 7.574 1.636 1.295 1.00 89.81 88 GLY A N 1
ATOM 694 C CA . GLY A 1 88 ? 7.625 0.600 0.281 1.00 89.81 88 GLY A CA 1
ATOM 695 C C . GLY A 1 88 ? 9.040 0.294 -0.153 1.00 89.81 88 GLY A C 1
ATOM 696 O O . GLY A 1 88 ? 10.009 0.890 0.314 1.00 89.81 88 GLY A O 1
ATOM 697 N N . THR A 1 89 ? 9.145 -0.653 -1.066 1.00 88.25 89 THR A N 1
ATOM 698 C CA . THR A 1 89 ? 10.399 -0.947 -1.747 1.00 88.25 89 THR A CA 1
ATOM 699 C C . THR A 1 89 ? 10.340 -0.425 -3.167 1.00 88.25 89 THR A C 1
ATOM 701 O O . THR A 1 89 ? 9.315 -0.592 -3.823 1.00 88.25 89 THR A O 1
ATOM 704 N N . SER A 1 90 ? 11.439 0.158 -3.632 1.00 85.56 90 SER A N 1
ATOM 7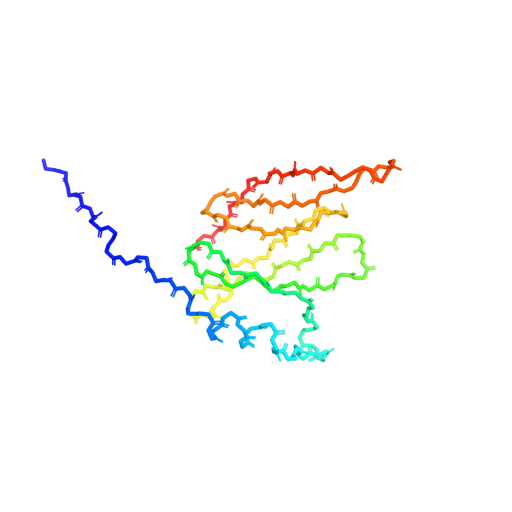05 C CA . SER A 1 90 ? 11.656 0.522 -5.031 1.00 85.56 90 SER A CA 1
ATOM 706 C C . SER A 1 90 ? 12.906 -0.181 -5.551 1.00 85.56 90 SER A C 1
ATOM 708 O O . SER A 1 90 ? 13.853 -0.388 -4.785 1.00 85.56 90 SER A O 1
ATOM 710 N N . ARG A 1 91 ? 12.910 -0.556 -6.831 1.00 83.06 91 ARG A N 1
ATOM 711 C CA . ARG A 1 91 ? 14.100 -1.059 -7.528 1.00 83.06 91 ARG A CA 1
ATOM 712 C C . ARG A 1 91 ? 14.630 0.015 -8.469 1.00 83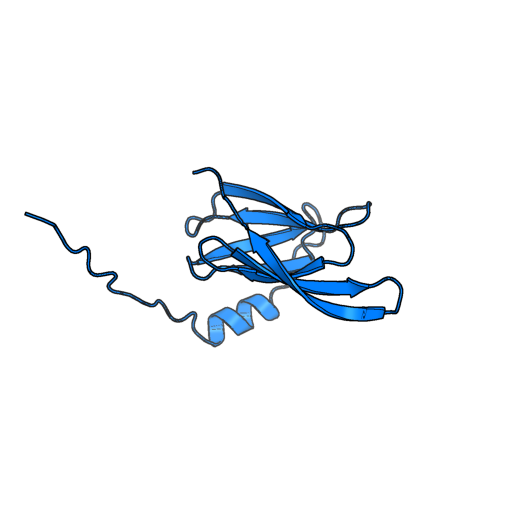.06 91 ARG A C 1
ATOM 714 O O . ARG A 1 91 ? 13.854 0.630 -9.197 1.00 83.06 91 ARG A O 1
ATOM 721 N N . SER A 1 92 ? 15.939 0.246 -8.437 1.00 80.50 92 SER A N 1
ATOM 722 C CA . SER A 1 92 ? 16.606 1.134 -9.393 1.00 80.50 92 SER A CA 1
ATOM 723 C C . SER A 1 92 ? 16.769 0.463 -10.762 1.00 80.50 92 SER A C 1
ATOM 725 O O . SER A 1 92 ? 16.525 -0.733 -10.923 1.00 80.50 92 SER A O 1
ATOM 727 N N . GLU A 1 93 ? 17.252 1.221 -11.749 1.00 82.31 93 GLU A N 1
ATOM 728 C CA . GLU A 1 93 ? 17.637 0.688 -13.065 1.00 82.31 93 GLU A CA 1
ATOM 729 C C . GLU A 1 93 ? 18.750 -0.380 -13.000 1.00 82.31 93 GLU A C 1
ATOM 731 O O . GLU A 1 93 ? 18.913 -1.157 -13.938 1.00 82.31 93 GLU A O 1
ATOM 736 N N . PHE A 1 94 ? 19.478 -0.455 -11.880 1.00 86.81 94 PHE A N 1
ATOM 737 C CA . PHE A 1 94 ? 20.530 -1.442 -11.612 1.00 86.81 94 PHE A CA 1
ATOM 738 C C . PHE A 1 94 ? 20.058 -2.616 -10.737 1.00 86.81 94 PHE A C 1
ATOM 740 O O . PHE A 1 94 ? 20.883 -3.372 -10.232 1.00 86.81 94 PHE A O 1
ATOM 747 N N . ASP A 1 95 ? 18.745 -2.773 -10.543 1.00 82.31 95 ASP A N 1
ATOM 748 C CA . ASP A 1 95 ? 18.125 -3.813 -9.708 1.00 82.31 95 ASP A CA 1
ATOM 749 C C . ASP A 1 95 ? 18.446 -3.724 -8.199 1.00 82.31 95 ASP A C 1
ATOM 751 O O . ASP A 1 95 ? 18.240 -4.671 -7.437 1.00 82.31 95 ASP A O 1
ATOM 755 N N . GLU A 1 96 ? 18.910 -2.566 -7.725 1.00 85.81 96 GLU A N 1
ATOM 756 C CA . GLU A 1 96 ? 19.174 -2.344 -6.302 1.00 85.81 96 GLU A CA 1
ATOM 757 C C . GLU A 1 96 ? 17.878 -2.025 -5.545 1.00 85.81 96 GLU A C 1
ATOM 759 O O . GLU A 1 96 ? 17.117 -1.130 -5.926 1.00 85.81 96 GLU A O 1
ATOM 764 N N . LEU A 1 97 ? 17.634 -2.742 -4.443 1.00 83.31 97 LEU A N 1
ATOM 765 C CA . LEU A 1 97 ? 16.452 -2.556 -3.604 1.00 83.31 97 LEU A CA 1
ATOM 766 C C . LEU A 1 97 ? 16.667 -1.411 -2.609 1.00 83.31 97 LEU A C 1
ATOM 768 O O . LEU A 1 97 ? 17.549 -1.479 -1.756 1.00 83.31 97 LEU A O 1
ATOM 772 N N . SER A 1 98 ? 15.803 -0.403 -2.664 1.00 84.88 98 SER A N 1
ATOM 773 C CA . SER A 1 98 ? 15.786 0.710 -1.712 1.00 84.88 98 SER A CA 1
ATOM 774 C C . SER A 1 98 ? 14.470 0.775 -0.948 1.00 84.88 98 SER A C 1
ATOM 776 O O . SER A 1 98 ? 13.401 0.500 -1.498 1.00 84.88 98 SER A O 1
ATOM 778 N N . LEU A 1 99 ? 14.546 1.170 0.324 1.00 88.50 99 LEU A N 1
ATOM 779 C CA . LEU A 1 99 ? 13.379 1.561 1.109 1.00 88.50 99 LEU A CA 1
ATOM 780 C C . LEU A 1 99 ? 13.021 3.007 0.752 1.00 88.50 99 LEU A C 1
ATOM 782 O O . LEU A 1 99 ? 13.879 3.885 0.798 1.00 88.50 99 LEU A O 1
ATOM 786 N N . VAL A 1 100 ? 11.762 3.241 0.405 1.00 90.38 100 VAL A N 1
ATOM 787 C CA . VAL A 1 100 ? 11.250 4.556 0.011 1.00 90.38 100 VAL A CA 1
ATOM 788 C C . VAL A 1 100 ? 10.052 4.934 0.873 1.00 90.38 100 VAL A C 1
ATOM 790 O O . VAL A 1 100 ? 9.201 4.092 1.173 1.00 90.38 100 VAL A O 1
ATOM 793 N N . GLU A 1 101 ? 10.000 6.202 1.266 1.00 90.44 101 GLU A N 1
ATOM 794 C CA . GLU A 1 101 ? 8.885 6.807 1.991 1.00 90.44 101 GLU A CA 1
ATOM 795 C C . GLU A 1 101 ? 8.121 7.751 1.057 1.00 90.44 101 GLU A C 1
ATOM 797 O O . GLU A 1 101 ? 8.718 8.531 0.314 1.00 90.44 101 GLU A O 1
ATOM 802 N N . PHE A 1 102 ? 6.795 7.686 1.113 1.00 86.75 102 PHE A N 1
ATOM 803 C CA . PHE A 1 102 ? 5.883 8.581 0.413 1.00 86.75 102 PHE A CA 1
ATOM 804 C C . PHE A 1 102 ? 4.967 9.255 1.419 1.00 86.75 102 PHE A C 1
ATOM 806 O O . PHE A 1 102 ? 4.415 8.589 2.293 1.00 86.75 102 PHE A O 1
ATOM 813 N N . GLU A 1 103 ? 4.739 10.554 1.256 1.00 87.75 103 GLU A N 1
ATOM 814 C CA . GLU A 1 103 ? 3.662 11.230 1.971 1.00 87.75 103 GLU A CA 1
ATOM 815 C C . GLU A 1 103 ? 2.309 10.787 1.395 1.00 87.75 103 GLU A C 1
ATOM 817 O O . GLU A 1 103 ? 2.103 10.789 0.179 1.00 87.75 103 GLU A O 1
ATOM 822 N N . VAL A 1 104 ? 1.375 10.412 2.268 1.00 84.00 104 VAL A N 1
ATOM 823 C CA . VAL A 1 104 ? 0.017 10.018 1.891 1.00 84.00 104 VAL A CA 1
ATOM 824 C C . VAL A 1 104 ? -0.970 10.976 2.531 1.00 84.00 104 VAL A C 1
ATOM 826 O O . VAL A 1 104 ? -1.060 11.087 3.752 1.00 84.00 104 VAL A O 1
ATOM 829 N N . ARG A 1 105 ? -1.776 11.622 1.690 1.00 80.50 105 ARG A N 1
ATOM 830 C CA . ARG A 1 105 ? -2.919 12.424 2.121 1.00 80.50 105 ARG A CA 1
ATOM 831 C C . ARG A 1 105 ? -4.175 11.835 1.502 1.00 80.50 105 ARG A C 1
ATOM 833 O O . ARG A 1 105 ? -4.319 11.814 0.284 1.00 80.50 105 ARG A O 1
ATOM 840 N N . LEU A 1 106 ? -5.044 11.304 2.354 1.00 76.56 106 LEU A N 1
ATOM 841 C CA . LEU A 1 106 ? -6.370 10.853 1.956 1.00 76.56 106 LEU A CA 1
ATOM 842 C C . LEU A 1 106 ? -7.321 12.027 2.173 1.00 76.56 106 LEU A C 1
ATOM 844 O O . LEU A 1 106 ? -7.385 12.550 3.288 1.00 76.56 106 LEU A O 1
ATOM 848 N N . ASP A 1 107 ? -8.019 12.449 1.124 1.00 63.97 107 ASP A N 1
ATOM 849 C CA . ASP A 1 107 ? -9.081 13.437 1.286 1.00 63.97 107 ASP A CA 1
ATOM 850 C C . ASP A 1 107 ? -10.205 12.839 2.162 1.00 63.97 107 ASP A C 1
ATOM 852 O O . ASP A 1 107 ? -10.524 11.652 2.011 1.00 63.97 107 ASP A O 1
ATOM 856 N N . PRO A 1 108 ? -10.737 13.614 3.126 1.00 54.72 108 PRO A N 1
ATOM 857 C CA . PRO A 1 108 ? -11.725 13.149 4.100 1.00 54.72 108 PRO A CA 1
ATOM 858 C C . PRO A 1 108 ? -13.106 12.849 3.504 1.00 54.72 108 PRO A C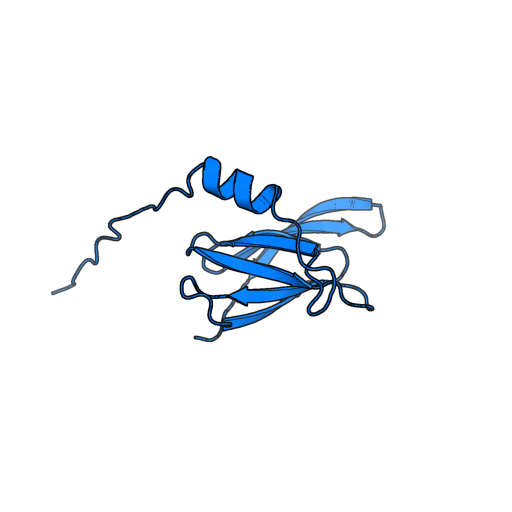 1
ATOM 860 O O . PRO A 1 108 ? -13.519 13.537 2.543 1.00 54.72 108 PRO A O 1
#

pLDDT: mean 76.27, std 17.45, range [25.03, 93.12]

Sequence (108 aa):
DRMRAAITGRRTVPPSLRQAIRDTEFPTHFPPVDGLLVSELGDVWLRRPLDVAGSEWIVLGSDGRRRATVRFPDGVEPRFIGKDSAWGTSRSEFDELSLVEFEVRLDP

Secondary structure (DSSP, 8-state):
--------------HHHHHHHHT-PPPSSSS---EEEE-TT--EEEEEE-SSSSEEEEEE-TTS-EEEEEEEPTT-EEEEE-SSEEEEEEE-TT--EEEEEEE-----

Foldseek 3Di:
DDDDDDPPDPPDCDPVNVVCVVPDDAPCPPQHFDDWDAASQRWIWTWGDDPDAWIKTFTADNVRHTQDIDTDGGQWDFDYHYPFKTWTWHADPVRDIDIDIDGDDGDD